Protein AF-A0A829R8M3-F1 (afdb_monomer_lite)

Organism: NCBI:txid1265827

Secondary structure (DSSP, 8-state):
--EE-TT--EEEEE-SSSS-EEESS-TTSTTSTTHHHHHHHHHHHHHHS--------

Foldseek 3Di:
DPDADPVGHDQKDDDPPDRDIDGPDDLPDPPDDCSVVVVVVNVVVVVVPPDPDPPDD

Sequence (57 aa):
MTAETADGIIMGISHRELPIFGVQFHPEAILSEYGHALLQNFLTLVKDVPNRESSTI

Radius of gyration: 14.08 Å; chains: 1; bounding box: 24×25×41 Å

pLDDT: mean 86.58, std 12.52, range [43.5, 97.5]

InterPro domains:
  IPR017926 Glutamine amidotransferase [PF00117] (2-43)
  IPR029062 Class I glutamine amidotransferase-like [G3DSA:3.40.50.880] (1-55)
  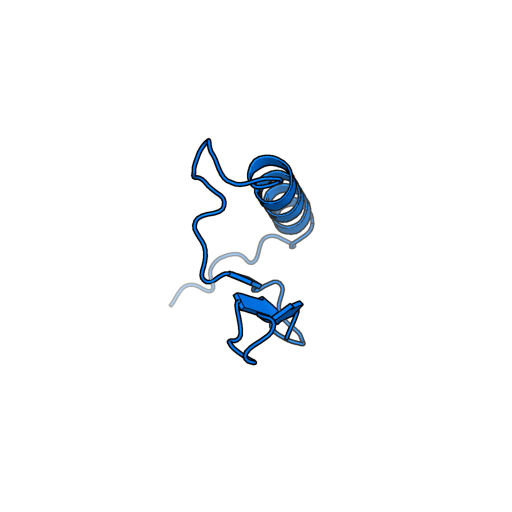IPR029062 Class I glutamine amidotransferase-like [SSF52317] (2-48)
  IPR050472 Anthranilate Synthase/Amidotransferase [PTHR43418] (2-48)

Structure (mmCIF, N/CA/C/O backbone):
data_AF-A0A829R8M3-F1
#
_entry.id   AF-A0A829R8M3-F1
#
loop_
_atom_site.group_PDB
_atom_site.id
_atom_site.type_symbol
_atom_site.label_atom_id
_atom_site.label_alt_id
_atom_site.label_comp_id
_atom_site.label_asym_id
_atom_site.label_entity_id
_atom_site.label_seq_id
_atom_site.pdbx_PDB_ins_code
_atom_site.Cartn_x
_atom_site.Cartn_y
_atom_site.Cartn_z
_atom_site.occupancy
_atom_site.B_iso_or_equiv
_atom_site.auth_seq_id
_atom_site.auth_comp_id
_atom_site.auth_asym_id
_atom_site.auth_atom_id
_atom_site.pdbx_PDB_model_num
ATOM 1 N N . MET A 1 1 ? -1.104 -12.134 3.067 1.00 89.00 1 MET A N 1
ATOM 2 C CA . MET A 1 1 ? -0.156 -11.661 2.041 1.00 89.00 1 MET A CA 1
ATOM 3 C C . MET A 1 1 ? -0.975 -11.072 0.912 1.00 89.00 1 MET A C 1
ATOM 5 O O . MET A 1 1 ? -1.998 -11.663 0.587 1.00 89.00 1 MET A O 1
ATOM 9 N N . THR A 1 2 ? -0.594 -9.904 0.403 1.00 94.44 2 THR A N 1
ATOM 10 C CA . THR A 1 2 ? -1.360 -9.164 -0.617 1.00 94.44 2 THR A CA 1
ATOM 11 C C . THR A 1 2 ? -0.587 -8.942 -1.915 1.00 94.44 2 THR A C 1
ATOM 13 O O . THR A 1 2 ? -1.214 -8.684 -2.934 1.00 94.44 2 THR A O 1
ATOM 16 N N . ALA A 1 3 ? 0.743 -9.068 -1.900 1.00 94.75 3 ALA A N 1
ATOM 17 C CA . ALA A 1 3 ? 1.579 -9.028 -3.097 1.00 94.75 3 ALA A CA 1
ATOM 18 C C . ALA A 1 3 ? 2.854 -9.862 -2.896 1.00 94.75 3 ALA A C 1
ATOM 20 O O . ALA A 1 3 ? 3.379 -9.929 -1.780 1.00 94.75 3 ALA A O 1
ATOM 21 N N . GLU A 1 4 ? 3.351 -10.455 -3.978 1.00 97.12 4 GLU A N 1
ATOM 22 C CA . GLU A 1 4 ? 4.496 -11.371 -4.012 1.00 97.12 4 GLU A CA 1
ATOM 23 C C . GLU A 1 4 ? 5.248 -11.211 -5.347 1.00 97.12 4 GLU A C 1
ATOM 25 O O . GLU A 1 4 ? 4.624 -10.898 -6.365 1.00 97.12 4 GLU A O 1
ATOM 30 N N . THR A 1 5 ? 6.572 -11.388 -5.358 1.00 95.88 5 THR A N 1
ATOM 31 C CA . THR A 1 5 ? 7.359 -11.478 -6.602 1.00 95.88 5 THR A CA 1
ATOM 32 C C . THR A 1 5 ? 7.295 -12.885 -7.203 1.00 95.88 5 THR A C 1
ATOM 34 O O . THR A 1 5 ? 6.917 -13.838 -6.530 1.00 95.88 5 THR A O 1
ATOM 37 N N . ALA A 1 6 ? 7.725 -13.049 -8.459 1.00 96.69 6 ALA A N 1
ATOM 38 C CA . ALA A 1 6 ? 7.810 -14.369 -9.097 1.00 96.69 6 ALA A CA 1
ATOM 39 C C . ALA A 1 6 ? 8.730 -15.356 -8.345 1.00 96.69 6 ALA A C 1
ATOM 41 O O . ALA A 1 6 ? 8.509 -16.561 -8.401 1.00 96.69 6 ALA A O 1
ATOM 42 N N . ASP A 1 7 ? 9.721 -14.833 -7.616 1.00 96.31 7 ASP A N 1
ATOM 43 C CA . ASP A 1 7 ? 10.687 -15.612 -6.832 1.00 96.31 7 ASP A CA 1
ATOM 44 C C . ASP A 1 7 ? 10.248 -15.824 -5.370 1.00 96.31 7 ASP A C 1
ATOM 46 O O . ASP A 1 7 ? 11.018 -16.327 -4.551 1.00 96.31 7 ASP A O 1
ATOM 50 N N . GLY A 1 8 ? 9.025 -15.423 -5.016 1.00 96.00 8 GLY A N 1
ATOM 51 C CA . GLY A 1 8 ? 8.435 -15.692 -3.706 1.00 96.00 8 GLY A CA 1
ATOM 52 C C . GLY A 1 8 ? 8.680 -14.641 -2.623 1.00 96.00 8 GLY A C 1
ATOM 53 O O . GLY A 1 8 ? 8.446 -14.894 -1.439 1.00 96.00 8 GLY A O 1
ATOM 54 N N . ILE A 1 9 ? 9.169 -13.451 -2.984 1.00 96.31 9 ILE A N 1
ATOM 55 C CA . ILE A 1 9 ? 9.411 -12.378 -2.013 1.00 96.31 9 ILE A CA 1
ATOM 56 C C . ILE A 1 9 ? 8.095 -11.669 -1.709 1.00 96.31 9 ILE A C 1
ATOM 58 O O . ILE A 1 9 ? 7.426 -11.163 -2.608 1.00 96.31 9 ILE A O 1
ATOM 62 N N . ILE A 1 10 ? 7.743 -11.576 -0.427 1.00 97.00 10 ILE A N 1
ATOM 63 C CA . ILE A 1 10 ? 6.553 -10.853 0.027 1.00 97.00 10 ILE A CA 1
ATOM 64 C C . ILE A 1 10 ? 6.753 -9.352 -0.206 1.00 97.00 10 ILE A C 1
ATOM 66 O O . ILE A 1 10 ? 7.625 -8.730 0.395 1.00 97.00 10 ILE A O 1
ATOM 70 N N . MET A 1 11 ? 5.894 -8.760 -1.035 1.00 96.38 11 MET A N 1
ATOM 71 C CA . MET A 1 11 ? 5.927 -7.330 -1.365 1.00 96.38 11 MET A CA 1
ATOM 72 C C . MET A 1 11 ? 4.819 -6.534 -0.680 1.00 96.38 11 MET A C 1
ATOM 74 O O . MET A 1 11 ? 4.910 -5.310 -0.592 1.00 96.38 11 MET A O 1
ATOM 78 N N . GLY A 1 12 ? 3.776 -7.216 -0.203 1.00 96.25 12 GLY A N 1
ATOM 79 C CA . GLY A 1 12 ? 2.619 -6.588 0.419 1.00 96.25 12 GLY A CA 1
ATOM 80 C C . GLY A 1 12 ? 1.978 -7.462 1.488 1.00 96.25 12 GLY A C 1
ATOM 81 O O . GLY A 1 12 ? 1.814 -8.679 1.324 1.00 96.25 12 GLY A O 1
ATOM 82 N N . ILE A 1 13 ? 1.568 -6.824 2.581 1.00 97.50 13 ILE A N 1
ATOM 83 C CA . ILE A 1 13 ? 0.842 -7.454 3.681 1.00 97.50 13 ILE A CA 1
ATOM 84 C C . ILE A 1 13 ? -0.348 -6.601 4.127 1.00 97.50 13 ILE A C 1
ATOM 86 O O . ILE A 1 13 ? -0.359 -5.378 4.010 1.00 97.50 13 ILE A O 1
ATOM 90 N N . SER A 1 14 ? -1.343 -7.281 4.689 1.00 96.25 14 SER A N 1
ATOM 91 C CA . SER A 1 14 ? -2.481 -6.692 5.389 1.00 96.25 14 SER A CA 1
ATOM 92 C C . SER A 1 14 ? -2.633 -7.434 6.710 1.00 96.25 14 SER A C 1
ATOM 94 O O . SER A 1 14 ? -2.522 -8.667 6.755 1.00 96.25 14 SER A O 1
ATOM 96 N N . HIS A 1 15 ? -2.861 -6.684 7.785 1.00 95.75 15 HIS A N 1
ATOM 97 C CA . HIS A 1 15 ? -3.295 -7.270 9.044 1.00 95.75 15 HIS A CA 1
ATOM 98 C C . HIS A 1 15 ? -4.705 -7.851 8.868 1.00 95.75 15 HIS A C 1
ATOM 100 O O . HIS A 1 15 ? -5.525 -7.286 8.148 1.00 95.75 15 HIS A O 1
ATOM 106 N N . ARG A 1 16 ? -4.992 -8.989 9.512 1.00 94.44 16 ARG A N 1
ATOM 107 C CA . ARG A 1 16 ? -6.252 -9.729 9.298 1.00 94.44 16 ARG A CA 1
ATOM 108 C C . ARG A 1 16 ? -7.483 -9.011 9.853 1.00 94.44 16 ARG A C 1
ATOM 110 O O . ARG A 1 16 ? -8.565 -9.148 9.305 1.00 94.44 16 ARG A O 1
ATOM 117 N N . GLU A 1 17 ? -7.302 -8.267 10.940 1.00 92.94 17 GLU A N 1
ATOM 118 C CA . GLU A 1 17 ? -8.406 -7.679 11.719 1.00 92.94 17 GLU A CA 1
ATOM 119 C C . GLU A 1 17 ? -8.323 -6.154 11.847 1.00 92.94 17 GLU A C 1
ATOM 121 O O . GLU A 1 17 ? -9.285 -5.501 12.237 1.00 92.94 17 GLU A O 1
ATOM 126 N N . LEU A 1 18 ? -7.160 -5.572 11.547 1.00 90.94 18 LEU A N 1
ATOM 127 C CA . LEU A 1 18 ? -6.897 -4.148 11.749 1.00 90.94 18 LEU A CA 1
ATOM 128 C C . LEU A 1 18 ? -6.652 -3.504 10.385 1.00 90.94 18 LEU A C 1
ATOM 130 O O . LEU A 1 18 ? -6.094 -4.171 9.512 1.00 90.94 18 LEU A O 1
ATOM 134 N N . PRO A 1 19 ? -6.995 -2.217 10.200 1.00 90.50 19 PRO A N 1
ATOM 135 C CA . PRO A 1 19 ? -6.757 -1.485 8.957 1.00 90.50 19 PRO A CA 1
ATOM 136 C C . PRO A 1 19 ? -5.274 -1.085 8.829 1.00 90.50 19 PRO A C 1
ATOM 138 O O . PRO A 1 19 ? -4.937 0.087 8.690 1.00 90.50 19 PRO A O 1
ATOM 141 N N . ILE A 1 20 ? -4.374 -2.064 8.938 1.00 92.38 20 ILE A N 1
ATOM 142 C CA . ILE A 1 20 ? -2.922 -1.898 8.869 1.00 92.38 20 ILE A CA 1
ATOM 143 C C . ILE A 1 20 ? -2.426 -2.625 7.625 1.00 92.38 20 ILE A C 1
ATOM 145 O O . ILE A 1 20 ? -2.692 -3.815 7.432 1.00 92.38 20 ILE A O 1
ATOM 149 N N . PHE A 1 21 ? -1.670 -1.903 6.806 1.00 94.69 21 PHE A N 1
ATOM 150 C CA . PHE A 1 21 ? -1.145 -2.368 5.529 1.00 94.69 21 PHE A CA 1
ATOM 151 C C . PHE A 1 21 ? 0.343 -2.038 5.448 1.00 94.69 21 PHE A C 1
ATOM 153 O O . PHE A 1 21 ? 0.781 -1.017 5.976 1.00 94.69 21 PHE A O 1
ATOM 160 N N . GLY A 1 22 ? 1.111 -2.900 4.789 1.00 95.06 22 GLY A N 1
ATOM 161 C CA . GLY A 1 22 ? 2.535 -2.688 4.545 1.00 95.06 22 GLY A CA 1
ATOM 162 C C . GLY A 1 22 ? 2.890 -3.060 3.114 1.00 95.06 22 GLY A C 1
ATOM 163 O O . GLY A 1 22 ? 2.394 -4.063 2.599 1.00 95.06 22 GLY A O 1
ATOM 164 N N . VAL A 1 23 ? 3.746 -2.258 2.490 1.00 95.56 23 VAL A N 1
ATOM 165 C CA . VAL A 1 23 ? 4.334 -2.521 1.172 1.00 95.56 23 VAL A CA 1
ATOM 166 C C . VAL A 1 23 ? 5.849 -2.368 1.263 1.00 95.56 23 VAL A C 1
ATOM 168 O O . VAL A 1 23 ? 6.336 -1.528 2.015 1.00 95.56 23 VAL A O 1
ATOM 171 N N . GLN A 1 24 ? 6.592 -3.201 0.536 1.00 93.50 24 GLN A N 1
ATOM 172 C CA . GLN A 1 24 ? 8.061 -3.166 0.540 1.00 93.50 24 GLN A CA 1
ATOM 173 C C . GLN A 1 24 ? 8.634 -2.156 -0.469 1.00 93.50 24 GLN A C 1
ATOM 175 O O . GLN A 1 24 ? 9.754 -1.678 -0.303 1.00 93.50 24 GLN A O 1
ATOM 180 N N . PHE A 1 25 ? 7.887 -1.852 -1.528 1.00 90.88 25 PHE A N 1
ATOM 181 C CA . PHE A 1 25 ? 8.267 -0.848 -2.520 1.00 90.88 25 PHE A CA 1
ATOM 182 C C . PHE A 1 25 ? 7.878 0.565 -2.065 1.00 90.88 25 PHE A C 1
ATOM 184 O O . PHE A 1 25 ? 7.185 0.737 -1.066 1.00 90.88 25 PHE A O 1
ATOM 191 N N . HIS A 1 26 ? 8.312 1.561 -2.836 1.00 91.81 26 HIS A N 1
ATOM 192 C CA . HIS A 1 26 ? 8.058 2.981 -2.602 1.00 91.81 26 HIS A CA 1
ATOM 193 C C . HIS A 1 26 ? 6.848 3.464 -3.429 1.00 91.81 26 HIS A C 1
ATOM 195 O O . HIS A 1 26 ? 7.027 3.867 -4.586 1.00 91.81 26 HIS A O 1
ATOM 201 N N . PRO A 1 27 ? 5.598 3.391 -2.920 1.00 87.94 27 PRO A N 1
ATOM 202 C CA . PRO A 1 27 ? 4.411 3.8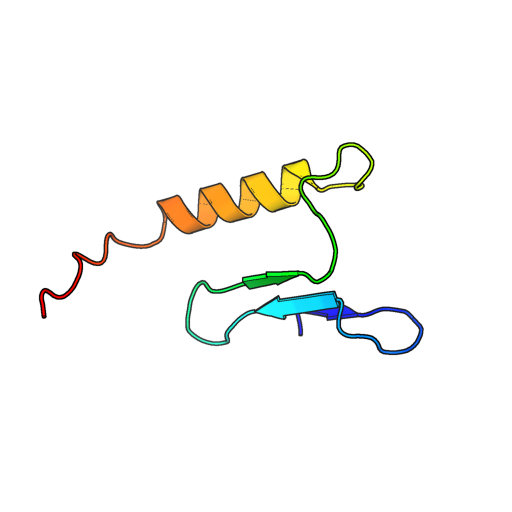56 -3.649 1.00 87.94 27 PRO A CA 1
ATOM 203 C C . PRO A 1 27 ? 4.408 5.374 -3.896 1.00 87.94 27 PRO A C 1
ATOM 205 O O . PRO A 1 27 ? 3.668 5.855 -4.749 1.00 87.94 27 PRO A O 1
ATOM 208 N N . GLU A 1 28 ? 5.224 6.129 -3.167 1.00 89.81 28 GLU A N 1
ATOM 209 C CA . GLU A 1 28 ? 5.400 7.573 -3.299 1.00 89.81 28 GLU A CA 1
ATOM 210 C C . GLU A 1 28 ? 6.304 7.979 -4.469 1.00 89.81 28 GLU A C 1
ATOM 212 O O . GLU A 1 28 ? 6.315 9.145 -4.867 1.00 89.81 28 GLU A O 1
ATOM 217 N N . ALA A 1 29 ? 7.084 7.046 -5.019 1.00 87.19 29 ALA A N 1
ATOM 218 C CA . ALA A 1 29 ? 7.992 7.362 -6.109 1.00 87.19 29 ALA A CA 1
ATOM 219 C C . ALA A 1 29 ? 7.211 7.678 -7.396 1.00 87.19 29 ALA A C 1
ATOM 221 O O . ALA A 1 29 ? 6.306 6.946 -7.790 1.00 87.19 29 ALA A O 1
ATOM 222 N N . ILE A 1 30 ? 7.610 8.746 -8.099 1.00 72.75 30 ILE A N 1
ATOM 223 C CA . ILE A 1 30 ? 6.963 9.223 -9.342 1.00 72.75 30 ILE A CA 1
ATOM 224 C C . ILE A 1 30 ? 6.911 8.136 -10.428 1.00 72.75 30 ILE A C 1
ATOM 226 O O . ILE A 1 30 ? 5.987 8.111 -11.236 1.00 72.75 30 ILE A O 1
ATOM 230 N N . LEU A 1 31 ? 7.900 7.241 -10.443 1.00 78.19 31 LEU A N 1
ATOM 231 C CA . LEU A 1 31 ? 8.023 6.161 -11.423 1.00 78.19 31 LEU A CA 1
ATOM 232 C C . LEU A 1 31 ? 7.265 4.884 -11.027 1.00 78.19 31 LEU A C 1
ATOM 234 O O . LEU A 1 31 ? 7.243 3.937 -11.810 1.00 78.19 31 LEU A O 1
ATOM 238 N N . SER A 1 32 ? 6.659 4.832 -9.838 1.00 75.38 32 SER A N 1
ATOM 239 C CA . SER A 1 32 ? 5.879 3.674 -9.404 1.00 75.38 32 SER A CA 1
ATOM 240 C C . SER A 1 32 ? 4.537 3.643 -10.130 1.00 75.38 32 SER A C 1
ATOM 242 O O . SER A 1 32 ? 3.652 4.469 -9.883 1.00 75.38 32 SER A O 1
ATOM 244 N N . GLU A 1 33 ? 4.367 2.659 -11.011 1.00 76.38 33 GLU A N 1
ATOM 245 C CA . GLU A 1 33 ? 3.089 2.383 -11.663 1.00 76.38 33 GLU A CA 1
ATOM 246 C C . GLU A 1 33 ? 2.018 2.141 -10.581 1.00 76.38 33 GLU A C 1
ATOM 248 O O . GLU A 1 33 ? 2.217 1.356 -9.655 1.00 76.38 33 GLU A O 1
ATOM 253 N N . TYR A 1 34 ? 0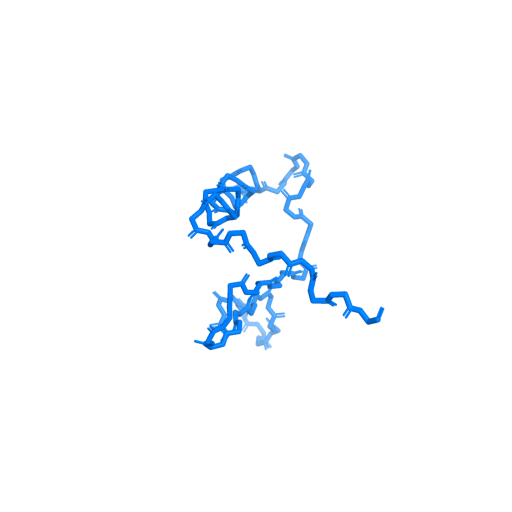.902 2.872 -10.649 1.00 87.38 34 TYR A N 1
ATOM 254 C CA . TYR A 1 34 ? -0.200 2.849 -9.667 1.00 87.38 34 TYR A CA 1
ATOM 255 C C . TYR A 1 34 ? 0.102 3.380 -8.251 1.00 87.38 34 TYR A C 1
ATOM 257 O O . TYR A 1 34 ? -0.778 3.306 -7.389 1.00 87.38 34 TYR A O 1
ATOM 265 N N . GLY A 1 35 ? 1.267 3.990 -7.996 1.00 87.75 35 GLY A N 1
ATOM 266 C CA . GLY A 1 35 ? 1.618 4.532 -6.672 1.00 87.75 35 GLY A CA 1
ATOM 267 C C . GLY A 1 35 ? 0.572 5.505 -6.103 1.00 87.75 35 GLY A C 1
ATOM 268 O O . GLY A 1 35 ? 0.084 5.341 -4.984 1.00 87.75 35 GLY A O 1
ATOM 269 N N . HIS A 1 36 ? 0.108 6.445 -6.931 1.00 90.38 36 HIS A N 1
ATOM 270 C CA . HIS A 1 36 ? -0.947 7.399 -6.566 1.00 90.38 36 HIS A CA 1
ATOM 271 C C . HIS A 1 36 ? -2.291 6.726 -6.245 1.00 90.38 36 HIS A C 1
ATOM 273 O O . HIS A 1 36 ? -2.982 7.150 -5.321 1.00 90.38 36 HIS A O 1
ATOM 279 N N . ALA A 1 37 ? -2.658 5.665 -6.971 1.00 92.25 37 ALA A N 1
ATOM 280 C CA . ALA A 1 37 ? -3.901 4.935 -6.723 1.00 92.25 37 ALA A CA 1
ATOM 281 C C . ALA A 1 37 ? -3.847 4.182 -5.383 1.00 92.25 37 ALA A C 1
ATOM 283 O O . ALA A 1 37 ? -4.819 4.189 -4.628 1.00 92.25 37 ALA A O 1
ATOM 284 N N . LEU A 1 38 ? -2.694 3.594 -5.045 1.00 91.88 38 LEU A N 1
ATOM 285 C CA . LEU A 1 38 ? -2.461 2.972 -3.739 1.00 91.88 38 LEU A CA 1
ATOM 286 C C . LEU A 1 38 ? -2.600 3.979 -2.594 1.00 91.88 38 LEU A C 1
ATOM 288 O O . LEU A 1 38 ? -3.292 3.702 -1.613 1.00 91.88 38 LEU A O 1
ATOM 292 N N . LEU A 1 39 ? -2.003 5.164 -2.741 1.00 91.88 39 LEU A N 1
ATOM 293 C CA . LEU A 1 39 ? -2.125 6.236 -1.752 1.00 91.88 39 LEU A CA 1
ATOM 294 C C . LEU A 1 39 ? -3.574 6.725 -1.624 1.00 91.88 39 LEU A C 1
ATOM 296 O O . LEU A 1 39 ? -4.059 6.909 -0.510 1.00 91.88 39 LEU A O 1
ATOM 300 N N . GLN A 1 40 ? -4.299 6.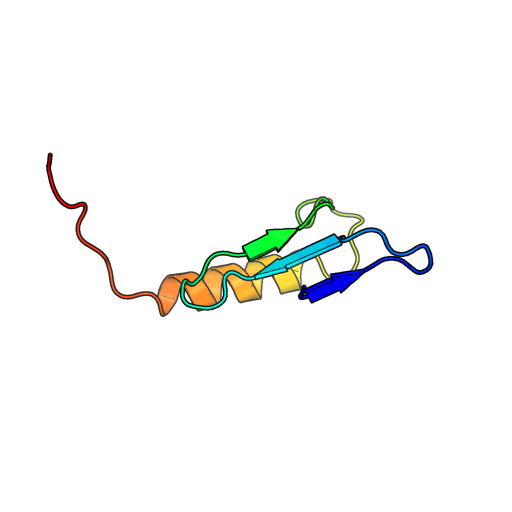874 -2.735 1.00 93.00 40 GLN A N 1
ATOM 301 C CA . GLN A 1 40 ? -5.713 7.248 -2.706 1.00 93.00 40 GLN A CA 1
ATOM 302 C C . GLN A 1 40 ? -6.565 6.205 -1.970 1.00 93.00 40 GLN A C 1
ATOM 304 O O . GLN A 1 40 ? -7.395 6.576 -1.141 1.00 93.00 40 GLN A O 1
ATOM 309 N N . ASN A 1 41 ? -6.338 4.913 -2.221 1.00 92.19 41 ASN A N 1
ATOM 310 C CA . ASN A 1 41 ? -7.029 3.836 -1.511 1.00 92.19 41 ASN A CA 1
ATOM 311 C C . ASN A 1 41 ? -6.749 3.896 -0.006 1.00 92.19 41 ASN A C 1
ATOM 313 O O . ASN A 1 41 ? -7.677 3.790 0.794 1.00 92.19 41 ASN A O 1
ATOM 317 N N . PHE A 1 42 ? -5.491 4.128 0.382 1.00 92.19 42 PHE A N 1
ATOM 318 C CA . PHE A 1 42 ? -5.119 4.286 1.786 1.00 92.19 42 PHE A CA 1
ATOM 319 C C . PHE A 1 42 ? -5.836 5.475 2.441 1.00 92.19 42 PHE A C 1
ATOM 321 O O . PHE A 1 42 ? -6.401 5.332 3.523 1.00 92.19 42 PHE A O 1
ATOM 328 N N . LEU A 1 43 ? -5.889 6.629 1.770 1.00 91.75 43 LEU A N 1
ATOM 329 C CA . LEU A 1 43 ? -6.597 7.806 2.282 1.00 91.75 43 LEU A CA 1
ATOM 330 C C . LEU A 1 43 ? -8.106 7.574 2.420 1.00 91.75 43 LEU A C 1
ATOM 332 O O . LEU A 1 43 ? -8.704 8.070 3.372 1.00 91.75 43 LEU A O 1
ATOM 336 N N . THR A 1 44 ? -8.726 6.835 1.498 1.00 92.50 44 THR A N 1
ATOM 337 C CA . THR A 1 44 ? -10.137 6.435 1.619 1.00 92.50 44 THR A CA 1
ATOM 338 C C . THR A 1 44 ? -10.342 5.552 2.844 1.00 92.50 44 THR A C 1
ATOM 340 O O . THR A 1 44 ? -11.202 5.852 3.663 1.00 92.50 44 THR A O 1
ATOM 343 N N . LEU A 1 45 ? -9.491 4.539 3.037 1.00 88.75 45 LEU A N 1
ATOM 344 C CA . LEU A 1 45 ? -9.575 3.656 4.202 1.00 88.75 45 LEU A CA 1
ATOM 345 C C . LEU A 1 45 ? -9.444 4.42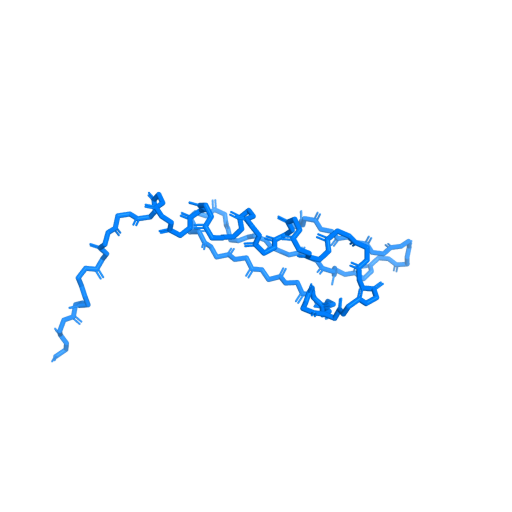7 5.518 1.00 88.75 45 LEU A C 1
ATOM 347 O O . LEU A 1 45 ? -10.223 4.191 6.432 1.00 88.75 45 LEU A O 1
ATOM 351 N N . VAL A 1 46 ? -8.504 5.373 5.615 1.00 87.25 46 VAL A N 1
ATOM 352 C CA . VAL A 1 46 ? -8.317 6.187 6.830 1.00 87.25 46 VAL A CA 1
ATOM 353 C C . VAL A 1 46 ? -9.552 7.032 7.156 1.00 87.25 46 VAL A C 1
ATOM 355 O O . VAL A 1 46 ? -9.861 7.201 8.332 1.00 87.25 46 VAL A O 1
ATOM 358 N N . LYS A 1 47 ? -10.286 7.531 6.152 1.00 86.19 47 LYS A N 1
ATOM 359 C CA . LYS A 1 47 ? -11.536 8.281 6.381 1.00 86.19 47 LYS A CA 1
ATOM 360 C C . LYS A 1 47 ? -12.636 7.418 6.996 1.00 86.19 47 LYS A C 1
ATOM 362 O O . LYS A 1 47 ? -13.447 7.938 7.757 1.00 86.19 47 LYS A O 1
ATOM 367 N N . ASP A 1 48 ? -12.645 6.130 6.674 1.00 82.38 48 ASP A N 1
ATOM 368 C CA . ASP A 1 48 ? -13.663 5.186 7.133 1.00 82.38 48 ASP A CA 1
ATOM 369 C C . ASP A 1 48 ? -13.310 4.545 8.489 1.00 82.38 48 ASP A C 1
ATOM 371 O O . ASP A 1 48 ? -14.155 3.896 9.109 1.00 82.38 48 ASP A O 1
ATOM 375 N N . VAL A 1 49 ? -12.077 4.726 8.987 1.00 78.00 49 VAL A N 1
ATOM 376 C CA . VAL A 1 49 ? -11.691 4.274 10.329 1.00 78.00 49 VAL A CA 1
ATOM 377 C C . VAL A 1 49 ? -12.277 5.240 11.367 1.00 78.00 49 VAL A C 1
AT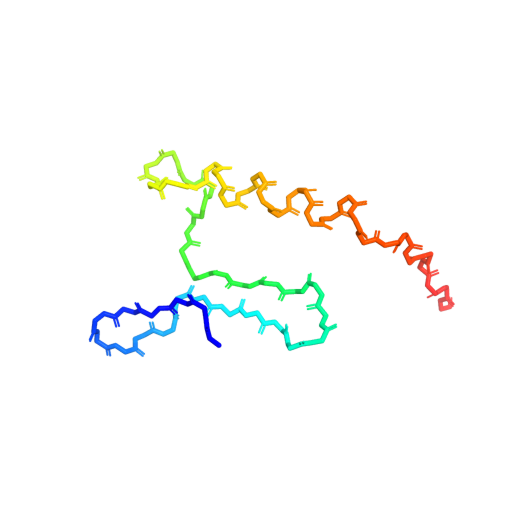OM 379 O O . VAL A 1 49 ? -11.898 6.413 11.384 1.00 78.00 49 VAL A O 1
ATOM 382 N N . PRO A 1 50 ? -13.173 4.783 12.267 1.00 73.12 50 PRO A N 1
ATOM 383 C CA . PRO A 1 50 ? -13.726 5.643 13.305 1.00 73.12 50 PRO A CA 1
ATOM 384 C C . PRO A 1 50 ? -12.599 6.203 14.175 1.00 73.12 50 PRO A C 1
ATOM 386 O O . PRO A 1 50 ? -11.691 5.459 14.556 1.00 73.12 50 PRO A O 1
ATOM 389 N N . ASN A 1 51 ? -12.668 7.506 14.476 1.00 70.31 51 ASN A N 1
ATOM 390 C CA . ASN A 1 51 ? -11.658 8.207 15.264 1.00 70.31 51 ASN A CA 1
ATOM 391 C C . ASN A 1 51 ? -11.489 7.499 16.614 1.00 70.31 51 ASN A C 1
ATOM 393 O O . ASN A 1 51 ? -12.342 7.596 17.497 1.00 70.31 51 ASN A O 1
ATOM 397 N N . ARG A 1 52 ? -10.405 6.733 16.756 1.00 68.19 52 ARG A N 1
ATOM 398 C CA . ARG A 1 52 ? -10.016 6.161 18.039 1.00 68.19 52 ARG A CA 1
ATOM 399 C C . ARG A 1 52 ? -9.349 7.292 18.797 1.00 68.19 52 ARG A C 1
ATOM 401 O O . ARG A 1 52 ? -8.158 7.517 18.615 1.00 68.19 52 ARG A O 1
ATOM 408 N N . GLU A 1 53 ? -10.139 8.020 19.586 1.00 65.00 53 GLU A N 1
ATOM 409 C CA . GLU A 1 53 ? -9.612 8.936 20.597 1.00 65.00 53 GLU A CA 1
ATOM 410 C C . GLU A 1 53 ? -8.468 8.218 21.314 1.00 65.00 53 GLU A C 1
ATOM 412 O O . GLU A 1 53 ? -8.649 7.107 21.832 1.00 65.00 53 GLU A O 1
ATOM 417 N N . SER A 1 54 ? -7.273 8.809 21.239 1.00 60.06 54 SER A N 1
ATOM 418 C CA . SER A 1 54 ? -6.068 8.293 21.872 1.00 60.06 54 SER A CA 1
ATOM 419 C C . SER A 1 54 ? -6.416 7.937 23.306 1.00 60.06 54 SER A C 1
ATOM 421 O O . SER A 1 54 ? -6.789 8.808 24.087 1.00 60.06 54 SER A O 1
ATOM 423 N N . SER A 1 55 ? -6.354 6.649 23.640 1.00 51.84 55 SER A N 1
ATOM 424 C CA . SER A 1 55 ? -6.500 6.204 25.018 1.00 51.84 55 SER A CA 1
ATOM 425 C C . SER A 1 55 ? -5.349 6.830 25.795 1.00 51.84 55 SER A C 1
ATOM 427 O O . SER A 1 55 ? -4.207 6.392 25.677 1.00 51.84 55 SER A O 1
ATOM 429 N N . THR A 1 56 ? -5.653 7.933 26.478 1.00 43.50 56 THR A N 1
ATOM 430 C CA . THR A 1 56 ? -4.741 8.654 27.355 1.00 43.50 56 THR A CA 1
ATOM 431 C C . THR A 1 56 ? -4.161 7.655 28.345 1.00 43.50 56 THR A C 1
ATOM 433 O O . THR A 1 56 ? -4.910 6.998 29.071 1.00 43.50 56 THR A O 1
ATOM 436 N N . ILE A 1 57 ? -2.838 7.516 28.308 1.00 51.12 57 ILE A N 1
ATOM 437 C CA . ILE A 1 57 ? -2.053 6.904 29.381 1.00 51.12 57 ILE A CA 1
ATOM 438 C C . ILE A 1 57 ? -1.981 7.897 30.537 1.00 51.12 57 ILE A C 1
ATOM 440 O O . ILE A 1 57 ? -1.814 9.104 30.239 1.00 51.12 57 ILE A O 1
#